Protein AF-A0A5E5QPX9-F1 (afdb_monomer_lite)

Secondary str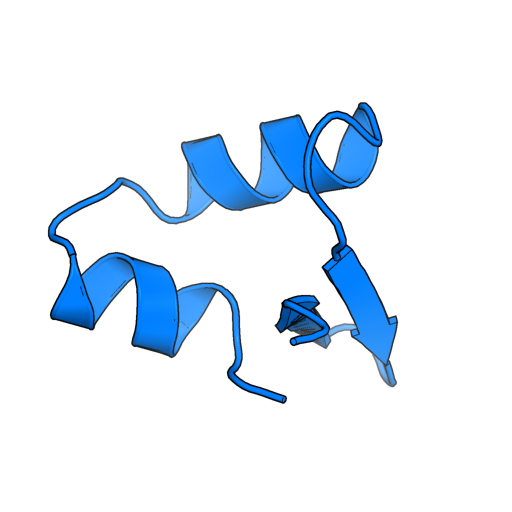ucture (DSSP, 8-state):
-EEHHHHHHHHT--HHHHHHHHHTT-SSEEEETTEEEE--

Foldseek 3Di:
DAFLVVVCVVVVNDSVVVVVCVVVVVAQWDADPNTIDGDD

Radius of gyration: 8.85 Å; chains: 1; bounding box: 18×18×20 Å

Structure (mmCIF, N/CA/C/O backbone):
data_AF-A0A5E5QPX9-F1
#
_entry.id   AF-A0A5E5QPX9-F1
#
loop_
_atom_site.group_PDB
_atom_site.id
_atom_site.type_symbol
_atom_site.label_atom_id
_atom_site.label_alt_id
_atom_site.label_comp_id
_atom_site.label_asym_id
_atom_site.label_entity_id
_atom_site.label_seq_id
_atom_site.pdbx_PDB_ins_code
_atom_site.Cartn_x
_atom_site.Cartn_y
_atom_site.Cartn_z
_atom_site.occupancy
_atom_site.B_iso_or_equiv
_atom_site.auth_seq_id
_atom_site.auth_comp_id
_atom_site.auth_asym_id
_atom_site.auth_atom_id
_atom_site.pdbx_PDB_model_num
ATOM 1 N N . MET A 1 1 ? 6.698 -10.180 1.249 1.00 80.69 1 MET A N 1
ATOM 2 C CA . MET A 1 1 ? 6.163 -9.260 0.216 1.00 80.69 1 MET A CA 1
ATOM 3 C C . MET A 1 1 ? 4.714 -9.618 -0.078 1.00 80.69 1 MET A C 1
ATOM 5 O O . MET A 1 1 ? 4.441 -10.772 -0.382 1.00 80.69 1 MET A O 1
ATOM 9 N N . ILE A 1 2 ? 3.795 -8.657 0.037 1.00 92.81 2 ILE A N 1
ATOM 10 C CA . ILE A 1 2 ? 2.340 -8.844 -0.149 1.00 92.81 2 ILE A CA 1
ATOM 11 C C . ILE A 1 2 ? 1.862 -7.852 -1.218 1.00 92.81 2 ILE A C 1
ATOM 13 O O . ILE A 1 2 ? 2.369 -6.734 -1.272 1.00 92.81 2 ILE A O 1
ATOM 17 N N . SER A 1 3 ? 0.918 -8.222 -2.092 1.00 95.62 3 SER A N 1
ATOM 18 C CA . SER A 1 3 ? 0.385 -7.266 -3.075 1.00 95.62 3 SER A CA 1
ATOM 19 C C . SER A 1 3 ? -0.411 -6.151 -2.382 1.00 95.62 3 SER A C 1
ATOM 21 O O . SER A 1 3 ? -1.075 -6.394 -1.372 1.00 95.62 3 SER A O 1
ATOM 23 N N . LEU A 1 4 ? -0.415 -4.929 -2.928 1.00 95.00 4 LEU A N 1
ATOM 24 C CA . LEU A 1 4 ? -1.242 -3.850 -2.366 1.00 95.00 4 LEU A CA 1
ATOM 25 C C . LEU A 1 4 ? -2.747 -4.161 -2.436 1.00 95.00 4 LEU A C 1
ATOM 27 O O . LEU A 1 4 ? -3.524 -3.542 -1.716 1.00 95.00 4 LEU A O 1
ATOM 31 N N . VAL A 1 5 ? -3.181 -5.093 -3.294 1.00 95.12 5 VAL A N 1
ATOM 32 C CA . VAL A 1 5 ? -4.580 -5.554 -3.350 1.00 95.12 5 VAL A CA 1
ATOM 33 C C . VAL A 1 5 ? -4.901 -6.423 -2.136 1.00 95.12 5 VAL A C 1
ATOM 35 O O . VAL A 1 5 ? -5.911 -6.209 -1.469 1.00 95.12 5 VAL A O 1
ATOM 38 N N . ASP A 1 6 ? -4.037 -7.386 -1.825 1.00 95.44 6 ASP A N 1
ATOM 39 C CA . ASP A 1 6 ? -4.248 -8.305 -0.703 1.00 95.44 6 ASP A CA 1
ATOM 40 C C . ASP A 1 6 ? -4.083 -7.586 0.633 1.00 95.44 6 ASP A C 1
ATOM 42 O O . ASP A 1 6 ? -4.874 -7.783 1.556 1.00 95.44 6 ASP A O 1
ATOM 46 N N . TYR A 1 7 ? -3.112 -6.674 0.710 1.00 95.31 7 TYR A N 1
ATOM 47 C CA . TYR A 1 7 ? -2.944 -5.793 1.857 1.00 95.31 7 TYR A CA 1
ATOM 48 C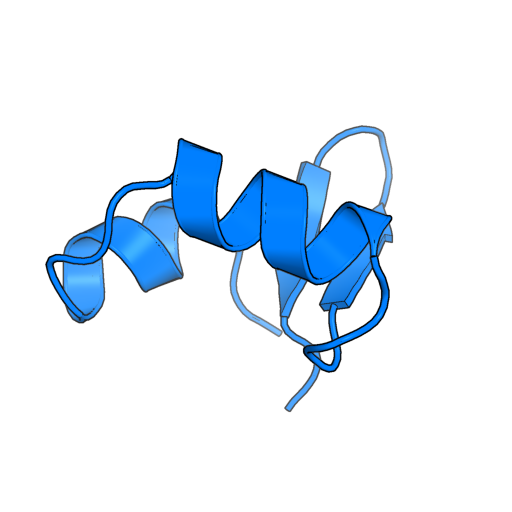 C . TYR A 1 7 ? -4.189 -4.911 2.062 1.00 95.31 7 TYR A C 1
ATOM 50 O O . TYR A 1 7 ? -4.737 -4.867 3.161 1.00 95.31 7 TYR A O 1
ATOM 58 N N . ALA A 1 8 ? -4.704 -4.274 1.002 1.00 95.94 8 ALA A N 1
ATOM 59 C CA . ALA A 1 8 ? -5.941 -3.488 1.064 1.00 95.94 8 ALA A CA 1
ATOM 60 C C . ALA A 1 8 ? -7.112 -4.289 1.654 1.00 95.94 8 ALA A C 1
ATOM 62 O O . ALA A 1 8 ? -7.788 -3.813 2.566 1.00 95.94 8 ALA A O 1
ATOM 63 N N . LYS A 1 9 ? -7.318 -5.525 1.182 1.00 96.38 9 LYS A N 1
ATOM 64 C CA . LYS A 1 9 ? -8.389 -6.410 1.667 1.00 96.38 9 LYS A CA 1
ATOM 65 C C . LYS A 1 9 ? -8.201 -6.800 3.131 1.00 96.38 9 LYS A C 1
ATOM 67 O O . LYS A 1 9 ? -9.145 -6.693 3.908 1.00 96.38 9 LYS A O 1
ATOM 72 N N . LYS A 1 10 ? -6.988 -7.212 3.514 1.00 95.81 10 LYS A N 1
ATOM 73 C CA . LYS A 1 10 ? -6.669 -7.652 4.881 1.00 95.81 10 LYS A CA 1
ATOM 74 C C . LYS A 1 10 ? -6.890 -6.542 5.909 1.00 95.81 10 LYS A C 1
ATOM 76 O O . LYS A 1 10 ? -7.437 -6.801 6.974 1.00 95.81 10 LYS A O 1
ATOM 81 N N . TYR A 1 11 ? -6.489 -5.316 5.577 1.00 95.12 11 TYR A N 1
ATOM 82 C CA . TYR A 1 11 ? -6.535 -4.174 6.495 1.00 95.12 11 TYR A CA 1
ATOM 83 C C . TYR A 1 11 ? -7.740 -3.247 6.270 1.00 95.12 11 TYR A C 1
ATOM 85 O O . TYR A 1 11 ? -7.845 -2.222 6.936 1.00 95.12 11 TYR A O 1
ATOM 93 N N . LYS A 1 12 ? -8.658 -3.593 5.353 1.00 96.00 12 LYS A N 1
ATOM 94 C CA . LYS A 1 12 ? -9.827 -2.775 4.969 1.00 96.00 12 LYS A CA 1
ATOM 95 C C . LYS A 1 12 ? -9.457 -1.337 4.558 1.00 96.00 12 LYS A C 1
ATOM 97 O O . LYS A 1 12 ? -10.205 -0.394 4.801 1.00 96.00 12 LYS A O 1
ATOM 102 N N . ILE A 1 13 ? -8.300 -1.170 3.916 1.00 94.81 13 ILE A N 1
ATOM 103 C CA . ILE A 1 13 ? -7.815 0.109 3.374 1.00 94.81 13 ILE A CA 1
ATOM 104 C C . ILE A 1 13 ? -8.130 0.143 1.879 1.00 94.81 13 ILE A C 1
ATOM 106 O O . ILE A 1 13 ? -8.033 -0.879 1.203 1.00 94.81 13 ILE A O 1
ATOM 110 N N . SER A 1 14 ? -8.477 1.308 1.322 1.00 96.31 14 SER A N 1
ATOM 111 C CA . SER A 1 14 ? -8.725 1.391 -0.121 1.00 96.31 14 SER A CA 1
ATOM 112 C C . SER A 1 14 ? -7.449 1.110 -0.927 1.00 96.31 14 SER A C 1
ATOM 114 O O . SER A 1 14 ? -6.369 1.634 -0.634 1.00 96.31 14 SER A O 1
ATOM 116 N N . HIS A 1 15 ? -7.580 0.297 -1.979 1.00 95.19 15 HIS A N 1
ATOM 117 C CA . HIS A 1 15 ? -6.455 -0.039 -2.850 1.00 95.19 15 HIS A CA 1
ATOM 118 C C . HIS A 1 15 ? -5.853 1.215 -3.506 1.00 95.19 15 HIS A C 1
ATOM 120 O O . HIS A 1 15 ? -4.636 1.387 -3.508 1.00 95.19 15 HIS A O 1
ATOM 126 N N . SER A 1 16 ? -6.693 2.151 -3.961 1.00 96.50 16 SER A N 1
ATOM 127 C CA . SER A 1 16 ? -6.254 3.426 -4.544 1.00 96.50 16 SER A CA 1
ATOM 128 C C . SER A 1 16 ? -5.458 4.294 -3.565 1.00 96.50 16 SER A C 1
ATOM 130 O O . SER A 1 16 ? -4.506 4.954 -3.976 1.00 96.50 16 SER A O 1
ATOM 132 N N . ASN A 1 17 ? -5.793 4.281 -2.268 1.00 96.00 17 ASN A N 1
ATOM 133 C CA . ASN A 1 17 ? -5.022 4.997 -1.247 1.00 96.00 17 ASN A CA 1
ATOM 134 C C . ASN A 1 17 ? -3.600 4.424 -1.143 1.00 96.00 17 ASN A C 1
ATOM 136 O O . ASN A 1 17 ? -2.629 5.175 -1.204 1.00 96.00 17 ASN A O 1
ATOM 140 N N . LEU A 1 18 ? -3.465 3.094 -1.095 1.00 95.56 18 LEU A N 1
ATOM 141 C CA . LEU A 1 18 ? -2.156 2.437 -1.083 1.00 95.56 18 LEU A CA 1
ATOM 142 C C . LEU A 1 18 ? -1.358 2.699 -2.367 1.00 95.56 18 LEU A C 1
ATOM 144 O O . LEU A 1 18 ? -0.171 2.986 -2.278 1.00 95.56 18 LEU A O 1
ATOM 148 N N . ILE A 1 19 ? -1.996 2.673 -3.543 1.00 95.88 19 ILE A N 1
ATOM 149 C CA . ILE A 1 19 ? -1.352 3.032 -4.820 1.00 95.88 19 ILE A CA 1
ATOM 150 C C . ILE A 1 19 ? -0.821 4.471 -4.770 1.00 95.88 19 ILE A C 1
ATOM 152 O O . ILE A 1 19 ? 0.311 4.725 -5.172 1.00 95.88 19 ILE A O 1
ATOM 156 N N . ASN A 1 20 ? -1.616 5.419 -4.267 1.00 96.75 20 ASN A N 1
ATOM 157 C CA . ASN A 1 20 ? -1.207 6.819 -4.159 1.00 96.75 2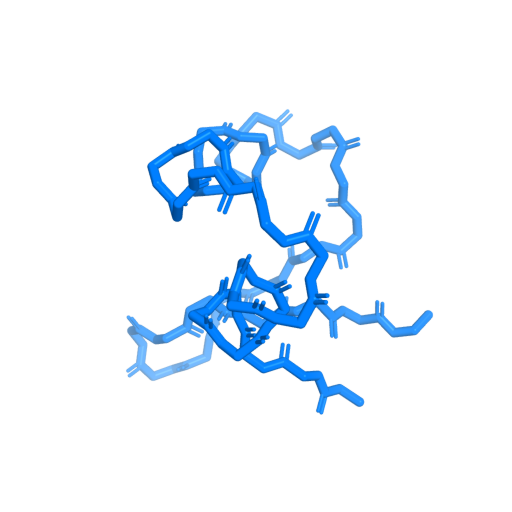0 ASN A CA 1
ATOM 158 C C . ASN A 1 20 ? -0.055 7.000 -3.168 1.00 96.75 20 ASN A C 1
ATOM 160 O O . ASN A 1 20 ? 0.879 7.744 -3.455 1.00 96.75 20 ASN A O 1
ATOM 164 N N . LYS A 1 21 ? -0.092 6.299 -2.030 1.00 95.62 21 LYS A N 1
ATOM 165 C CA . LYS A 1 21 ? 1.008 6.274 -1.057 1.00 95.62 21 LYS A CA 1
ATOM 166 C C . LYS A 1 21 ? 2.282 5.688 -1.664 1.00 95.62 21 LYS A C 1
ATOM 168 O O . LYS A 1 21 ? 3.339 6.294 -1.538 1.00 95.62 21 LYS A O 1
ATOM 173 N N . ALA A 1 22 ? 2.172 4.576 -2.390 1.00 95.19 22 ALA A N 1
ATOM 174 C CA . ALA A 1 22 ? 3.298 3.936 -3.063 1.00 95.19 22 ALA A CA 1
ATOM 175 C C . ALA A 1 22 ? 3.908 4.835 -4.151 1.00 95.19 22 ALA A C 1
ATOM 177 O O . ALA A 1 22 ? 5.118 5.024 -4.188 1.00 95.19 22 ALA A O 1
ATOM 178 N N . LYS A 1 23 ? 3.076 5.484 -4.981 1.00 94.88 23 LYS A N 1
ATOM 179 C CA . LYS A 1 23 ? 3.527 6.474 -5.978 1.00 94.88 23 LYS A CA 1
ATOM 180 C C . LYS A 1 23 ? 4.229 7.678 -5.346 1.00 94.88 23 LYS A C 1
ATOM 182 O O . LYS A 1 23 ? 5.179 8.191 -5.923 1.00 94.88 23 LYS A O 1
ATOM 187 N N . ARG A 1 24 ? 3.761 8.128 -4.177 1.00 97.00 24 ARG A N 1
ATOM 188 C CA . ARG A 1 24 ? 4.383 9.203 -3.385 1.00 97.00 24 ARG A CA 1
ATOM 189 C C . ARG A 1 24 ? 5.579 8.726 -2.549 1.00 97.00 24 ARG A C 1
ATOM 191 O O . ARG A 1 24 ? 6.156 9.547 -1.852 1.00 97.00 24 ARG A O 1
ATOM 198 N N . GLN A 1 25 ? 5.911 7.431 -2.588 1.00 94.06 25 GLN A N 1
ATOM 199 C CA . GLN A 1 25 ? 6.962 6.793 -1.785 1.00 94.06 25 GLN A CA 1
ATOM 200 C C . GLN A 1 25 ? 6.821 7.021 -0.268 1.00 94.06 25 GLN A C 1
ATOM 202 O O . GLN A 1 25 ? 7.803 7.095 0.457 1.00 94.06 25 GLN A O 1
ATOM 207 N N . THR A 1 26 ? 5.587 7.127 0.236 1.00 96.00 26 THR A N 1
ATOM 208 C CA . THR A 1 26 ? 5.322 7.289 1.681 1.00 96.00 26 THR A CA 1
ATOM 209 C C . THR A 1 26 ? 5.138 5.965 2.418 1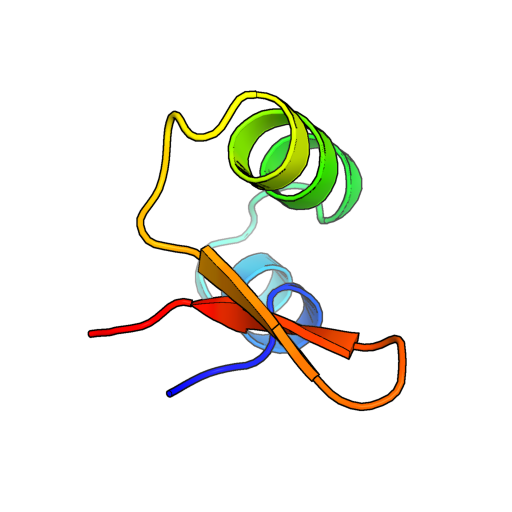.00 96.00 26 THR A C 1
ATOM 211 O O . TH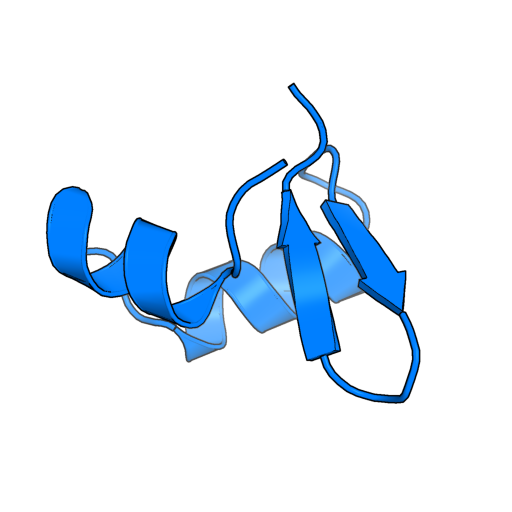R A 1 26 ? 4.922 5.953 3.627 1.00 96.00 26 THR A O 1
ATOM 214 N N . ILE A 1 27 ? 5.174 4.854 1.686 1.00 93.56 27 ILE A N 1
ATOM 215 C CA . ILE A 1 27 ? 5.167 3.488 2.206 1.00 93.56 27 ILE A CA 1
ATOM 216 C C . ILE A 1 27 ? 6.246 2.690 1.481 1.00 93.56 27 ILE A C 1
ATOM 218 O O . ILE A 1 27 ? 6.542 2.971 0.318 1.00 93.56 27 ILE A O 1
ATOM 222 N N . GLU A 1 28 ? 6.773 1.667 2.145 1.00 92.94 28 GLU A N 1
ATOM 223 C CA . GLU A 1 28 ? 7.788 0.761 1.602 1.00 92.94 28 GLU A CA 1
ATOM 224 C C . GLU A 1 28 ? 7.164 -0.201 0.587 1.00 92.94 28 GLU A C 1
ATOM 226 O O . GLU A 1 28 ? 6.897 -1.371 0.849 1.00 92.94 28 GLU A O 1
ATOM 231 N N . ALA A 1 29 ? 6.856 0.319 -0.596 1.00 95.25 29 ALA A N 1
ATOM 232 C CA . ALA A 1 29 ? 6.241 -0.431 -1.673 1.00 95.25 29 ALA A CA 1
ATOM 233 C C . ALA A 1 29 ? 7.011 -0.254 -2.979 1.00 95.25 29 ALA A C 1
ATOM 235 O O . ALA A 1 29 ? 7.542 0.811 -3.279 1.00 95.25 29 ALA A O 1
ATOM 236 N N . PHE A 1 30 ? 7.014 -1.304 -3.791 1.00 94.62 30 PHE A N 1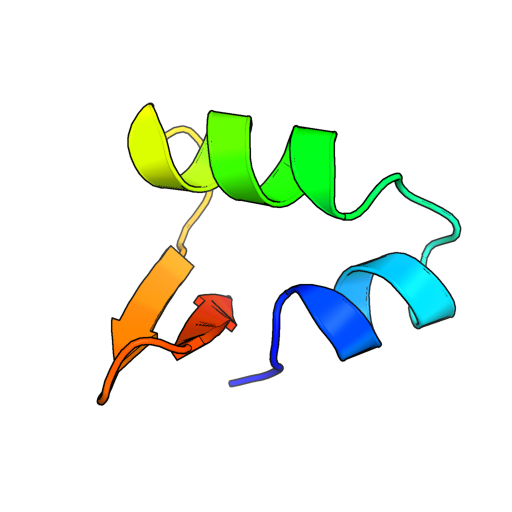
ATOM 237 C CA . PHE A 1 30 ? 7.654 -1.332 -5.099 1.00 94.62 30 PHE A CA 1
ATOM 238 C C . PHE A 1 30 ? 6.709 -1.954 -6.130 1.00 94.62 30 PHE A C 1
ATOM 240 O O . PHE A 1 30 ? 5.786 -2.702 -5.797 1.00 94.62 30 PHE A O 1
ATOM 247 N N . SER A 1 31 ? 6.919 -1.619 -7.400 1.00 94.06 31 SER A N 1
ATOM 248 C CA . SER A 1 31 ? 6.160 -2.184 -8.514 1.00 94.06 31 SER A CA 1
ATOM 249 C C . SER A 1 31 ? 6.983 -3.269 -9.198 1.00 94.06 31 SER A C 1
ATOM 251 O O . SER A 1 31 ? 8.111 -3.023 -9.612 1.00 94.06 31 SER A O 1
ATOM 253 N N . GLU A 1 32 ? 6.414 -4.464 -9.348 1.00 93.75 32 GLU A N 1
ATOM 254 C CA . GLU A 1 32 ? 7.024 -5.579 -10.069 1.00 93.75 32 GLU A CA 1
ATOM 255 C C . GLU A 1 32 ? 6.046 -6.104 -11.122 1.00 93.75 32 GLU A C 1
ATOM 257 O O . GLU A 1 32 ? 4.920 -6.492 -10.800 1.00 93.75 32 GLU A O 1
ATOM 262 N N . LYS A 1 33 ? 6.465 -6.108 -12.397 1.00 91.50 33 LYS A N 1
ATOM 263 C CA . LYS A 1 33 ? 5.639 -6.542 -13.543 1.00 91.50 33 LYS A CA 1
ATOM 264 C C . LYS A 1 33 ? 4.241 -5.890 -13.556 1.00 91.50 33 LYS A C 1
ATOM 266 O O . LYS A 1 33 ? 3.236 -6.550 -13.808 1.00 91.50 33 LYS A O 1
ATOM 271 N N . GLY A 1 34 ? 4.173 -4.598 -13.225 1.00 89.38 34 GLY A N 1
ATOM 272 C CA . GLY A 1 34 ? 2.925 -3.825 -13.185 1.00 89.38 34 GLY A CA 1
ATOM 273 C C . GLY A 1 34 ? 2.054 -4.044 -11.942 1.00 89.38 34 GLY A C 1
ATOM 274 O O . GLY A 1 34 ? 0.971 -3.469 -11.855 1.00 89.38 34 GLY A O 1
ATOM 275 N N . LYS A 1 35 ? 2.501 -4.843 -10.964 1.00 93.12 35 LYS A N 1
ATOM 276 C CA . LYS A 1 35 ? 1.799 -5.053 -9.692 1.00 93.12 35 LYS A CA 1
ATOM 277 C C . LYS A 1 35 ? 2.559 -4.398 -8.551 1.00 93.12 35 LYS A C 1
ATOM 279 O O . LYS A 1 35 ? 3.723 -4.707 -8.311 1.00 93.12 35 LYS A O 1
ATOM 284 N N . TRP A 1 36 ? 1.867 -3.547 -7.804 1.00 95.38 36 TRP A N 1
ATOM 285 C CA . TRP A 1 36 ? 2.417 -2.969 -6.586 1.00 95.38 36 TRP A CA 1
ATOM 286 C C . TRP A 1 36 ? 2.413 -3.975 -5.438 1.00 95.38 36 TRP A C 1
ATOM 288 O O . TRP A 1 36 ? 1.407 -4.645 -5.175 1.00 95.38 36 TRP A O 1
ATOM 298 N N . LYS A 1 37 ? 3.535 -4.041 -4.730 1.00 95.94 37 LYS A N 1
ATOM 299 C CA . LYS A 1 37 ? 3.772 -4.898 -3.573 1.00 95.94 37 LYS A CA 1
ATOM 300 C C . LYS A 1 37 ? 4.341 -4.062 -2.440 1.00 95.94 37 LYS A C 1
ATOM 302 O O . LYS A 1 37 ? 5.118 -3.149 -2.689 1.00 95.94 37 LYS A O 1
ATOM 307 N N . ILE A 1 38 ? 3.964 -4.389 -1.212 1.00 93.44 38 ILE A N 1
ATOM 308 C CA . ILE A 1 38 ? 4.613 -3.854 -0.019 1.00 93.44 38 ILE A CA 1
ATOM 309 C C . ILE A 1 38 ? 5.800 -4.767 0.332 1.00 93.44 38 ILE A C 1
ATOM 311 O O . ILE A 1 38 ? 5.663 -6.004 0.381 1.00 93.44 38 ILE A O 1
ATOM 315 N N . GLY A 1 39 ? 6.978 -4.154 0.449 1.00 85.00 39 GLY A N 1
ATOM 316 C CA . GLY A 1 39 ? 8.147 -4.736 1.099 1.00 85.00 39 GLY A CA 1
ATOM 317 C C . GLY A 1 39 ? 7.861 -4.847 2.591 1.00 85.00 39 GLY A C 1
ATOM 318 O O . GLY A 1 39 ? 7.030 -4.108 3.108 1.00 85.00 39 GLY A O 1
ATOM 319 N N . ASN A 1 40 ? 8.430 -5.859 3.235 1.00 61.12 40 ASN A N 1
ATOM 320 C CA . ASN A 1 40 ? 8.309 -5.962 4.685 1.00 61.12 40 ASN A CA 1
ATOM 321 C C . ASN A 1 40 ? 9.230 -4.944 5.346 1.00 61.12 40 ASN A C 1
ATOM 323 O O . ASN A 1 40 ? 10.318 -4.755 4.757 1.00 61.12 40 ASN A O 1
#

Sequence (40 aa):
MISLVDYAKKYKISHSNLINKAKRQTIEAFSEKGKWKIGN

pLDDT: mean 93.45, std 6.0, range [61.12, 97.0]